Protein AF-A0A551YSL1-F1 (afdb_monomer_lite)

Sequence (78 aa):
MKKLATDSTEHLNKRSLYSHLLGTYRILKKWNSSEDICLAGLYHSIYGTYSYRKSLVNLEQRGIIKAAIGSDAEKLVY

Foldseek 3Di:
DDDDDDDPPPPPPPQDPQNQLVVQLVVCVVVVHDLLCSLLSSCLACCHDPVGPDRVDDPVCLVVSCVVRPDSSSVSND

pLDDT: mean 76.48, std 18.56, range [36.59, 97.38]

Structure (mmCIF, N/CA/C/O backbone):
data_AF-A0A551YSL1-F1
#
_entry.id   AF-A0A551YSL1-F1
#
loop_
_atom_site.group_PDB
_atom_site.id
_atom_site.type_symbol
_atom_site.label_atom_id
_atom_site.label_alt_id
_atom_site.label_comp_id
_atom_site.label_asym_id
_atom_site.label_entity_id
_atom_site.label_seq_id
_atom_site.pdbx_PDB_ins_code
_atom_site.Cartn_x
_atom_site.Cartn_y
_atom_site.Cartn_z
_atom_site.occupancy
_atom_site.B_iso_or_equiv
_atom_site.auth_seq_id
_atom_site.auth_comp_id
_atom_site.auth_asym_id
_atom_site.auth_atom_id
_atom_site.pdbx_PDB_model_num
ATOM 1 N N . MET A 1 1 ? -13.596 9.506 -53.486 1.00 41.25 1 MET A N 1
ATOM 2 C CA . MET A 1 1 ? -12.934 8.287 -52.967 1.00 41.25 1 MET A CA 1
ATOM 3 C C . MET A 1 1 ? -11.433 8.537 -52.813 1.00 41.25 1 MET A C 1
ATOM 5 O O . MET A 1 1 ? -10.844 9.048 -53.754 1.00 41.25 1 MET A O 1
ATOM 9 N N . LYS A 1 2 ? -10.856 8.059 -51.692 1.00 40.94 2 LYS A N 1
ATOM 10 C CA . LYS A 1 2 ? -9.439 7.668 -51.458 1.00 40.94 2 LYS A CA 1
ATOM 11 C C . LYS A 1 2 ? -8.422 8.700 -50.903 1.00 40.94 2 LYS A C 1
ATOM 13 O O . LYS A 1 2 ? -7.838 9.461 -51.662 1.00 40.94 2 LYS A O 1
ATOM 18 N N . LYS A 1 3 ? -8.147 8.586 -49.587 1.00 36.59 3 LYS A N 1
ATOM 19 C CA . LYS A 1 3 ? -6.839 8.427 -48.872 1.00 36.59 3 LYS A CA 1
ATOM 20 C C . LYS A 1 3 ? -7.046 8.824 -47.393 1.00 36.59 3 LYS A C 1
ATOM 22 O O . LYS A 1 3 ? -7.359 9.973 -47.132 1.00 36.59 3 LYS A O 1
ATOM 27 N N . LEU A 1 4 ? -7.250 7.894 -46.454 1.00 46.28 4 LEU A N 1
ATOM 28 C CA . LEU A 1 4 ? -6.290 7.079 -45.677 1.00 46.28 4 LEU A CA 1
ATOM 29 C C . LEU A 1 4 ? -5.215 7.859 -44.886 1.00 46.28 4 LEU A C 1
ATOM 31 O O . LEU A 1 4 ? -4.319 8.436 -45.489 1.00 46.28 4 LEU A O 1
ATOM 35 N N . ALA A 1 5 ? -5.293 7.676 -43.558 1.00 48.47 5 ALA A N 1
ATOM 36 C CA . ALA A 1 5 ? -4.219 7.591 -42.561 1.00 48.47 5 ALA A CA 1
ATOM 37 C C . ALA A 1 5 ? -3.430 8.856 -42.175 1.00 48.47 5 ALA A C 1
ATOM 39 O O . ALA A 1 5 ? -2.517 9.254 -42.882 1.00 48.47 5 ALA A O 1
ATOM 40 N N . THR A 1 6 ? -3.723 9.357 -40.970 1.00 41.41 6 THR A N 1
ATOM 41 C CA . THR A 1 6 ? -2.770 9.560 -39.853 1.00 41.41 6 THR A CA 1
ATOM 42 C C . THR A 1 6 ? -3.639 9.741 -38.606 1.00 41.41 6 THR A C 1
ATOM 44 O O . THR A 1 6 ? -4.208 10.802 -38.378 1.00 41.41 6 THR A O 1
ATOM 47 N N . ASP A 1 7 ? -4.043 8.660 -37.941 1.00 46.59 7 ASP A N 1
ATOM 48 C CA . ASP A 1 7 ? -3.328 8.174 -36.753 1.00 46.59 7 ASP A CA 1
ATOM 49 C C . ASP A 1 7 ? -2.655 9.324 -35.994 1.00 46.59 7 ASP A C 1
ATOM 51 O O . ASP A 1 7 ? -1.525 9.727 -36.254 1.00 46.59 7 ASP A O 1
ATOM 55 N N . SER A 1 8 ? -3.425 9.945 -35.114 1.00 46.34 8 SER A N 1
ATOM 56 C CA . SER A 1 8 ? -2.890 10.793 -34.053 1.00 46.34 8 SER A CA 1
ATOM 57 C C . SER A 1 8 ? -3.618 10.414 -32.776 1.00 46.34 8 SER A C 1
ATOM 59 O O . SER A 1 8 ? -4.200 11.237 -32.080 1.00 46.34 8 SER A O 1
ATOM 61 N N . THR A 1 9 ? -3.630 9.114 -32.487 1.00 43.72 9 THR A N 1
ATOM 62 C CA . THR A 1 9 ? -3.986 8.601 -31.166 1.00 43.72 9 THR A CA 1
ATOM 63 C C . THR A 1 9 ? -2.722 8.462 -30.326 1.00 43.72 9 THR A C 1
ATOM 65 O O . THR A 1 9 ? -2.449 7.414 -29.755 1.00 43.72 9 THR A O 1
ATOM 68 N N . GLU A 1 10 ? -1.955 9.546 -30.197 1.00 43.53 10 GLU A N 1
ATOM 69 C CA . GLU A 1 10 ? -0.917 9.669 -29.168 1.00 43.53 10 GLU A CA 1
ATOM 70 C C . GLU A 1 10 ? -1.490 10.321 -27.897 1.00 43.53 10 GLU A C 1
ATOM 72 O O . GLU A 1 10 ? -0.904 11.209 -27.291 1.00 43.53 10 GLU A O 1
ATOM 77 N N . HIS A 1 11 ? -2.653 9.850 -27.440 1.00 48.22 11 HIS A N 1
ATOM 78 C CA . HIS A 1 11 ? -3.093 10.039 -26.052 1.00 48.22 11 HIS A CA 1
ATOM 79 C C . HIS A 1 11 ? -2.836 8.761 -25.241 1.00 48.22 11 HIS A C 1
ATOM 81 O O . HIS A 1 11 ? -3.648 8.334 -24.420 1.00 48.22 11 HIS A O 1
ATOM 87 N N . LEU A 1 12 ? -1.693 8.110 -25.469 1.00 46.62 12 LEU A N 1
ATOM 88 C CA . LEU A 1 12 ? -1.259 6.987 -24.647 1.00 46.62 12 LEU A CA 1
ATOM 89 C C . LEU A 1 12 ? -0.724 7.532 -23.322 1.00 46.62 12 LEU A C 1
ATOM 91 O O . LEU A 1 12 ? 0.453 7.840 -23.160 1.00 46.62 12 LEU A O 1
ATOM 95 N N . ASN A 1 13 ? -1.665 7.683 -22.391 1.00 52.16 13 ASN A N 1
ATOM 96 C CA . ASN A 1 13 ? -1.495 7.924 -20.965 1.00 52.16 13 ASN A CA 1
ATOM 97 C C . ASN A 1 13 ? -0.268 7.194 -20.389 1.00 52.16 13 ASN A C 1
ATOM 99 O O . ASN A 1 13 ? -0.382 6.090 -19.859 1.00 52.16 13 ASN A O 1
ATOM 103 N N . LYS A 1 14 ? 0.899 7.844 -20.389 1.00 55.31 14 LYS A N 1
ATOM 104 C CA . LYS A 1 14 ? 2.055 7.440 -19.576 1.00 55.31 14 LYS A CA 1
ATOM 105 C C . LYS A 1 14 ? 1.798 7.795 -18.106 1.00 55.31 14 LYS A C 1
ATOM 107 O O . LYS A 1 14 ? 2.542 8.565 -17.505 1.00 55.31 14 LYS A O 1
ATOM 112 N N . ARG A 1 15 ? 0.705 7.295 -17.516 1.00 64.38 15 ARG A N 1
ATOM 113 C CA . ARG A 1 15 ? 0.512 7.395 -16.063 1.00 64.38 15 ARG A CA 1
ATOM 114 C C . ARG A 1 15 ? 1.574 6.524 -15.408 1.00 64.38 15 ARG A C 1
ATOM 116 O O . ARG A 1 15 ? 1.657 5.333 -15.692 1.00 64.38 15 ARG A O 1
ATOM 123 N N . SER A 1 16 ? 2.401 7.132 -14.564 1.00 79.25 16 SER A N 1
ATOM 124 C CA . SER A 1 16 ? 3.387 6.387 -13.789 1.00 79.25 16 SER A CA 1
ATOM 125 C C . SER A 1 16 ? 2.673 5.428 -12.837 1.00 79.25 16 SER A C 1
ATOM 127 O O . SER A 1 16 ? 1.550 5.696 -12.394 1.00 79.25 16 SER A O 1
ATOM 129 N N . LEU A 1 17 ? 3.340 4.329 -12.479 1.00 79.81 17 LEU A N 1
ATOM 130 C CA . LEU A 1 17 ? 2.851 3.428 -11.438 1.00 79.81 17 LEU A CA 1
ATOM 131 C C . LEU A 1 17 ? 2.524 4.204 -10.152 1.00 79.81 17 LEU A C 1
ATOM 133 O O . LEU A 1 17 ? 1.475 3.991 -9.561 1.00 79.81 17 LEU A O 1
ATOM 137 N N . TYR A 1 18 ? 3.353 5.181 -9.776 1.00 82.38 18 TYR A N 1
ATOM 138 C CA . TYR A 1 18 ? 3.081 6.047 -8.629 1.00 82.38 18 TYR A CA 1
ATOM 139 C C . TYR A 1 18 ? 1.733 6.777 -8.742 1.00 82.38 18 TYR A C 1
ATOM 141 O O . TYR A 1 18 ? 0.948 6.768 -7.798 1.00 82.38 18 TYR A O 1
ATOM 149 N N . SER A 1 19 ? 1.416 7.365 -9.902 1.00 85.25 19 SER A N 1
ATOM 150 C CA . SER A 1 19 ? 0.118 8.018 -10.115 1.00 85.25 19 SER A CA 1
ATOM 151 C C . SER A 1 19 ? -1.056 7.039 -10.047 1.00 85.25 19 SER A C 1
ATOM 153 O O . SER A 1 19 ? -2.128 7.420 -9.577 1.00 85.25 19 SER A O 1
ATOM 155 N N . HIS A 1 20 ? -0.872 5.796 -10.499 1.00 86.81 20 HIS A N 1
ATOM 156 C CA . HIS A 1 20 ? -1.877 4.741 -10.363 1.00 86.81 20 HIS A CA 1
ATOM 157 C C . HIS A 1 20 ? -2.126 4.395 -8.888 1.00 86.81 20 HIS A C 1
ATOM 159 O O . HIS A 1 20 ? -3.258 4.494 -8.418 1.00 86.81 20 HIS A O 1
ATOM 165 N N . LEU A 1 21 ? -1.059 4.093 -8.147 1.00 89.31 21 LEU A N 1
ATOM 166 C CA . LEU A 1 21 ? -1.103 3.730 -6.730 1.00 89.31 21 LEU A CA 1
ATOM 167 C C . LEU A 1 21 ? -1.691 4.849 -5.860 1.00 89.31 21 LEU A C 1
ATOM 169 O O . LEU A 1 21 ? -2.564 4.618 -5.024 1.00 89.31 21 LEU A O 1
ATOM 173 N N . LEU A 1 22 ? -1.277 6.095 -6.106 1.00 90.88 22 LEU A N 1
ATOM 174 C CA . LEU A 1 22 ? -1.829 7.259 -5.419 1.00 90.88 22 LEU A CA 1
ATOM 175 C C . LEU A 1 22 ? -3.316 7.465 -5.753 1.00 90.88 22 LEU A C 1
ATOM 177 O O . LEU A 1 22 ? -4.090 7.894 -4.898 1.00 90.88 22 LEU A O 1
ATOM 181 N N . GLY A 1 23 ? -3.733 7.151 -6.982 1.00 92.81 23 GLY A N 1
ATOM 182 C CA . GLY A 1 23 ? -5.142 7.134 -7.373 1.00 92.81 23 GLY A CA 1
ATOM 183 C C . GLY A 1 23 ? -5.956 6.148 -6.533 1.00 92.81 23 GLY A C 1
ATOM 184 O O . GLY A 1 23 ? -6.987 6.534 -5.981 1.00 92.81 23 GLY A O 1
ATOM 185 N N . THR A 1 24 ? -5.451 4.922 -6.371 1.00 93.38 24 THR A N 1
ATOM 186 C CA . THR A 1 24 ? -6.051 3.880 -5.524 1.00 93.38 24 THR A CA 1
ATOM 187 C C . THR A 1 24 ? -6.187 4.346 -4.074 1.00 93.38 24 THR A C 1
ATOM 189 O O . THR A 1 24 ? -7.293 4.325 -3.535 1.00 93.38 24 THR A O 1
ATOM 192 N N . TYR A 1 25 ? -5.111 4.873 -3.472 1.00 94.31 25 TYR A N 1
ATOM 193 C CA . TYR A 1 25 ? -5.139 5.430 -2.111 1.00 94.31 25 TYR A CA 1
ATOM 194 C C . TYR A 1 25 ? -6.247 6.479 -1.944 1.00 94.31 25 TYR A C 1
ATOM 196 O O . TYR A 1 25 ? -7.052 6.420 -1.016 1.00 94.31 25 TYR A O 1
ATOM 204 N N . ARG A 1 26 ? -6.334 7.434 -2.879 1.00 95.06 26 ARG A N 1
ATOM 205 C CA . ARG A 1 26 ? -7.312 8.531 -2.807 1.00 95.06 26 ARG A CA 1
ATOM 206 C C . ARG A 1 26 ? -8.753 8.043 -2.927 1.00 95.06 26 ARG A C 1
ATOM 208 O O . ARG A 1 26 ? -9.630 8.648 -2.317 1.00 95.06 26 ARG A O 1
ATOM 215 N N . ILE A 1 27 ? -9.012 6.989 -3.700 1.00 96.81 27 ILE A N 1
ATOM 216 C CA . ILE A 1 27 ? -10.347 6.383 -3.801 1.00 96.81 27 ILE A CA 1
ATOM 217 C C . ILE A 1 27 ? -10.724 5.714 -2.477 1.00 96.81 27 ILE A C 1
ATOM 219 O O . ILE A 1 27 ? -11.797 5.991 -1.948 1.00 96.81 27 ILE A O 1
ATOM 223 N N . LEU A 1 28 ? -9.822 4.919 -1.898 1.00 95.56 28 LEU A N 1
ATOM 224 C CA . LEU A 1 28 ? -10.062 4.230 -0.625 1.00 95.56 28 LEU A CA 1
ATOM 225 C C . LEU A 1 28 ? -10.288 5.217 0.529 1.00 95.56 28 LEU A C 1
ATOM 227 O O . LEU A 1 28 ? -11.228 5.055 1.309 1.00 95.56 28 LEU A O 1
ATOM 231 N N . LYS A 1 29 ? -9.518 6.315 0.569 1.00 95.06 29 LYS A N 1
ATOM 232 C CA . LYS A 1 29 ? -9.755 7.415 1.517 1.00 95.06 29 LYS A CA 1
ATOM 233 C C . LYS A 1 29 ? -11.116 8.071 1.313 1.00 95.06 29 LYS A C 1
ATOM 235 O O . LYS A 1 29 ? -11.798 8.354 2.291 1.00 95.06 29 LYS A O 1
ATOM 240 N N . LYS A 1 30 ? -11.541 8.295 0.064 1.00 97.19 30 LYS A N 1
ATOM 241 C CA . LYS A 1 30 ? -12.879 8.838 -0.236 1.00 97.19 30 LYS A CA 1
ATOM 242 C C . LYS A 1 30 ? -14.007 7.904 0.196 1.00 97.19 30 LYS A C 1
ATOM 244 O O . LYS A 1 30 ? -15.083 8.384 0.526 1.00 97.19 30 LYS A O 1
ATOM 249 N N . TRP A 1 31 ? -13.766 6.598 0.206 1.00 97.38 31 TRP A N 1
ATOM 250 C CA . TRP A 1 31 ? -14.704 5.601 0.722 1.00 97.38 31 TRP A CA 1
ATOM 251 C C . TRP A 1 31 ? -14.631 5.425 2.240 1.00 97.38 31 TRP A C 1
ATOM 253 O O . TRP A 1 31 ? -15.275 4.529 2.776 1.00 97.38 31 TRP A O 1
ATOM 263 N N . ASN A 1 32 ? -13.863 6.269 2.937 1.00 95.50 32 ASN A N 1
ATOM 264 C CA . ASN A 1 32 ? -13.695 6.227 4.385 1.00 95.50 32 ASN A CA 1
ATOM 265 C C . ASN A 1 32 ? -13.185 4.863 4.893 1.00 95.50 32 ASN A C 1
ATOM 267 O O . ASN A 1 32 ? -13.528 4.430 5.992 1.00 95.50 32 ASN A O 1
ATOM 271 N N . SER A 1 33 ? -12.386 4.175 4.068 1.00 95.50 33 SER A N 1
ATOM 272 C CA . SER A 1 33 ? -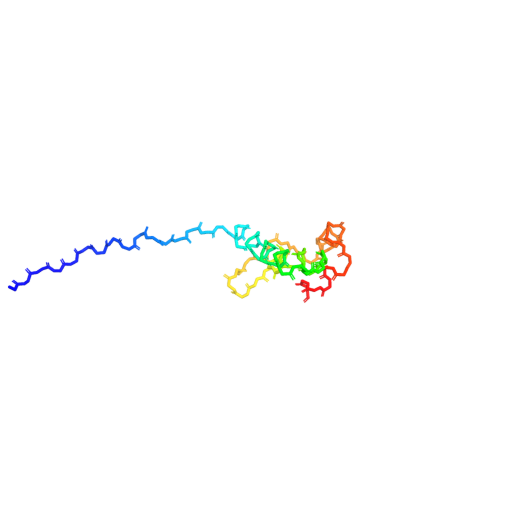11.722 2.926 4.453 1.00 95.50 33 SER A CA 1
ATOM 273 C C . SER A 1 33 ? -10.703 3.175 5.567 1.00 95.50 33 SER A C 1
ATOM 275 O O . SER A 1 33 ? -10.222 4.300 5.737 1.00 95.50 33 SER A O 1
ATOM 277 N N . SER A 1 34 ? -10.344 2.124 6.310 1.00 95.12 34 SER A N 1
ATOM 278 C CA . SER A 1 34 ? -9.277 2.219 7.312 1.00 95.12 34 SER A CA 1
ATOM 279 C C . SER A 1 34 ? -7.949 2.630 6.670 1.00 95.12 34 SER A C 1
ATOM 281 O O . SER A 1 34 ? -7.716 2.408 5.475 1.00 95.12 34 SER A O 1
ATOM 283 N N . GLU A 1 35 ? -7.064 3.237 7.463 1.00 93.00 35 GLU A N 1
ATOM 284 C CA . GLU A 1 35 ? -5.760 3.683 6.962 1.00 93.00 35 GLU A CA 1
ATOM 285 C C . GLU A 1 35 ? -4.930 2.499 6.450 1.00 93.00 35 GLU A C 1
ATOM 287 O O . GLU A 1 35 ? -4.291 2.624 5.409 1.00 93.00 35 GLU A O 1
ATOM 292 N N . ASP A 1 36 ? -5.042 1.327 7.086 1.00 92.88 36 ASP A N 1
ATOM 293 C CA . ASP A 1 36 ? -4.373 0.097 6.647 1.00 92.88 36 ASP A CA 1
ATOM 294 C C . ASP A 1 36 ? -4.788 -0.315 5.231 1.00 92.88 36 ASP A C 1
ATOM 296 O O . ASP A 1 36 ? -3.943 -0.656 4.407 1.00 92.88 36 ASP A O 1
ATOM 300 N N . ILE A 1 37 ? -6.085 -0.225 4.915 1.00 92.19 37 ILE A N 1
ATOM 301 C CA . ILE A 1 37 ? -6.614 -0.530 3.579 1.00 92.19 37 ILE A CA 1
ATOM 302 C C . ILE A 1 37 ? -6.115 0.503 2.567 1.00 92.19 37 ILE A C 1
ATOM 304 O O . ILE A 1 37 ? -5.718 0.149 1.456 1.00 92.19 37 ILE A O 1
ATOM 308 N N . CYS A 1 38 ? -6.107 1.782 2.941 1.00 94.62 38 CYS A N 1
ATOM 309 C CA . CYS A 1 38 ? -5.634 2.844 2.061 1.00 94.62 38 CYS A CA 1
ATOM 310 C C . CYS A 1 38 ? -4.147 2.661 1.731 1.00 94.62 38 CYS A C 1
ATOM 312 O O . CYS A 1 38 ? -3.769 2.690 0.557 1.00 94.62 38 CYS A O 1
ATOM 314 N N . LEU A 1 39 ? -3.315 2.426 2.749 1.00 92.50 39 LEU A N 1
ATOM 315 C CA . LEU A 1 39 ? -1.882 2.180 2.603 1.00 92.50 39 LEU A CA 1
ATOM 316 C C . LEU A 1 39 ? -1.601 0.888 1.833 1.00 92.50 39 LEU A C 1
ATOM 318 O O . LEU A 1 39 ? -0.739 0.888 0.956 1.00 92.50 39 LEU A O 1
ATOM 322 N N . ALA A 1 40 ? -2.373 -0.173 2.067 1.00 92.12 40 ALA A N 1
ATOM 323 C CA . ALA A 1 40 ? -2.290 -1.384 1.262 1.00 92.12 40 ALA A CA 1
ATOM 324 C C . ALA A 1 40 ? -2.562 -1.087 -0.220 1.00 92.12 40 ALA A C 1
ATOM 326 O O . ALA A 1 40 ? -1.782 -1.479 -1.083 1.00 92.12 40 ALA A O 1
ATOM 327 N N . GLY A 1 41 ? -3.596 -0.300 -0.531 1.00 91.69 41 GLY A N 1
ATOM 328 C CA . GLY A 1 41 ? -3.889 0.136 -1.899 1.00 91.69 41 GLY A CA 1
ATOM 329 C C . GLY A 1 41 ? -2.776 0.974 -2.541 1.00 91.69 41 GLY A C 1
ATOM 330 O O . GLY A 1 41 ? -2.540 0.860 -3.743 1.00 91.69 41 GLY A O 1
ATOM 331 N N . LEU A 1 42 ? -2.060 1.781 -1.753 1.00 90.69 42 LEU A N 1
ATOM 332 C CA . LEU A 1 42 ? -0.898 2.547 -2.217 1.00 90.69 42 LEU A CA 1
ATOM 333 C C . LEU A 1 42 ? 0.313 1.649 -2.523 1.00 90.69 42 LEU A C 1
ATOM 335 O O . LEU A 1 42 ? 1.139 2.009 -3.355 1.00 90.69 42 LEU A O 1
ATOM 339 N N . TYR A 1 43 ? 0.430 0.491 -1.873 1.00 89.19 43 TYR A N 1
ATOM 340 C CA . TYR A 1 43 ? 1.573 -0.414 -2.017 1.00 89.19 43 TYR A CA 1
ATOM 341 C C . TYR A 1 43 ? 1.240 -1.716 -2.763 1.00 89.19 43 TYR A C 1
ATOM 343 O O . TYR A 1 43 ? 2.142 -2.519 -2.975 1.00 89.19 43 TYR A O 1
ATOM 351 N N . HIS A 1 44 ? 0.008 -1.905 -3.257 1.00 86.69 44 HIS A 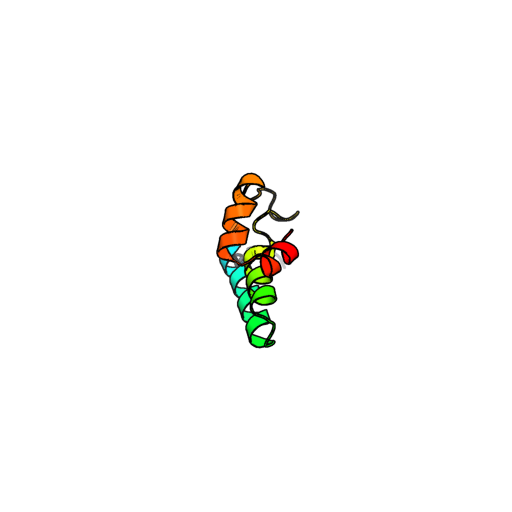N 1
ATOM 352 C CA . HIS A 1 44 ? -0.531 -3.179 -3.779 1.00 86.69 44 HIS A CA 1
ATOM 353 C C . HIS A 1 44 ? 0.210 -3.816 -4.977 1.00 86.69 44 HIS A C 1
ATOM 355 O O . HIS A 1 44 ? -0.191 -4.848 -5.501 1.00 86.69 44 HIS A O 1
ATOM 361 N N . SER A 1 45 ? 1.247 -3.166 -5.500 1.00 82.62 45 SER A N 1
ATOM 362 C CA . SER A 1 45 ? 2.052 -3.624 -6.638 1.00 82.62 45 SER A CA 1
ATOM 363 C C . SER A 1 45 ? 3.546 -3.398 -6.407 1.00 82.62 45 SER A C 1
ATOM 365 O O . SER A 1 45 ? 4.338 -3.487 -7.344 1.00 82.62 45 SER A O 1
ATOM 367 N N . ILE A 1 46 ? 3.945 -3.094 -5.166 1.00 81.94 46 ILE A N 1
ATOM 368 C CA . ILE A 1 46 ? 5.340 -2.846 -4.789 1.00 81.94 46 ILE A CA 1
ATOM 369 C C . ILE A 1 46 ? 6.197 -4.107 -5.008 1.00 81.94 46 ILE A C 1
ATOM 371 O O . ILE A 1 46 ? 7.309 -4.007 -5.525 1.00 81.94 46 ILE A O 1
ATOM 375 N N . TYR A 1 47 ? 5.642 -5.296 -4.736 1.00 78.31 47 TYR A N 1
ATOM 376 C CA . TYR A 1 47 ? 6.281 -6.604 -4.958 1.00 78.31 47 TYR A CA 1
ATOM 377 C C . TYR A 1 47 ? 6.187 -7.104 -6.411 1.00 78.31 47 TYR A C 1
ATOM 379 O O . TYR A 1 47 ? 6.502 -8.255 -6.708 1.00 78.31 47 TYR A O 1
ATOM 387 N N . GLY A 1 48 ? 5.769 -6.235 -7.334 1.00 66.94 48 GLY A N 1
ATOM 388 C CA . GLY A 1 48 ? 5.502 -6.595 -8.718 1.00 66.94 48 GLY A CA 1
ATOM 389 C C . GLY A 1 48 ? 4.105 -7.185 -8.908 1.00 66.94 48 GLY A C 1
ATOM 390 O O . GLY A 1 48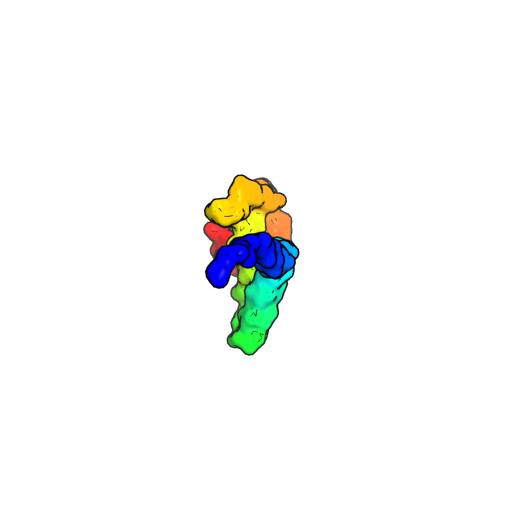 ? 3.497 -7.757 -8.010 1.00 66.94 48 GLY A O 1
ATOM 391 N N . THR A 1 49 ? 3.580 -7.026 -10.115 1.00 57.88 49 THR A N 1
ATOM 392 C CA . THR A 1 49 ? 2.348 -7.679 -10.574 1.00 57.88 49 THR A CA 1
ATOM 393 C C . THR A 1 49 ? 2.612 -8.293 -11.937 1.00 57.88 49 THR A C 1
ATOM 395 O O . THR A 1 49 ? 3.582 -7.939 -12.605 1.00 57.88 49 THR A O 1
ATOM 398 N N . TYR A 1 50 ? 1.742 -9.190 -12.400 1.00 53.69 50 TYR A N 1
ATOM 399 C CA . TYR A 1 50 ? 1.865 -9.810 -13.726 1.00 53.69 50 TYR A CA 1
ATOM 400 C C . TYR A 1 50 ? 2.067 -8.781 -14.866 1.00 53.69 50 TYR A C 1
ATOM 402 O O . TYR A 1 50 ? 2.797 -9.037 -15.825 1.00 53.69 50 TYR A O 1
ATOM 410 N N . SER A 1 51 ? 1.490 -7.582 -14.721 1.00 50.75 51 SER A N 1
ATOM 411 C CA . SER A 1 51 ? 1.614 -6.461 -15.664 1.00 50.75 51 SER A CA 1
ATOM 412 C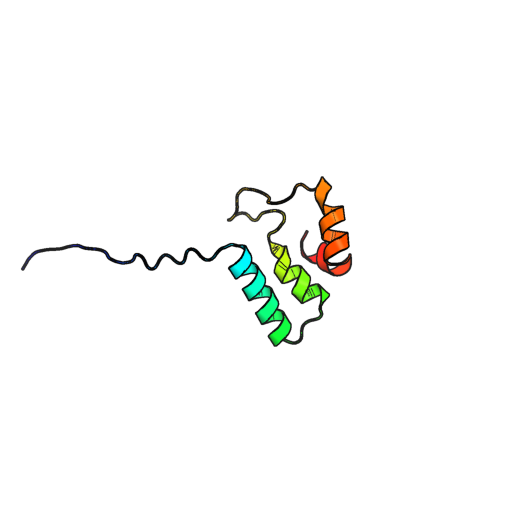 C . SER A 1 51 ? 2.900 -5.631 -15.504 1.00 50.75 51 SER A C 1
ATOM 414 O O . SER A 1 51 ? 3.304 -4.952 -16.445 1.00 50.75 51 SER A O 1
ATOM 416 N N . TYR A 1 52 ? 3.569 -5.689 -14.348 1.00 56.16 52 TYR A N 1
ATOM 417 C CA . TYR A 1 52 ? 4.846 -5.026 -14.062 1.00 56.16 52 TYR A CA 1
ATOM 418 C C . TYR A 1 52 ? 5.902 -6.106 -13.787 1.00 56.16 52 TYR A C 1
ATOM 420 O O . TYR A 1 52 ? 6.174 -6.471 -12.648 1.00 56.16 52 TYR A O 1
ATOM 428 N N . ARG A 1 53 ? 6.503 -6.644 -14.858 1.00 52.00 53 ARG A N 1
ATOM 429 C CA . ARG A 1 53 ? 7.429 -7.802 -14.827 1.00 52.00 53 ARG A CA 1
ATOM 430 C C . ARG A 1 53 ? 8.710 -7.619 -13.991 1.00 52.00 53 ARG A C 1
ATOM 432 O O . ARG A 1 53 ? 9.551 -8.512 -13.976 1.00 52.00 53 ARG A O 1
ATOM 439 N N . LYS A 1 54 ? 8.894 -6.481 -13.322 1.00 55.62 54 LYS A N 1
ATOM 440 C CA . LYS A 1 54 ? 10.044 -6.200 -12.465 1.00 55.62 54 LYS A CA 1
ATOM 441 C C . LYS A 1 54 ? 9.525 -5.826 -11.084 1.00 55.62 54 LYS A C 1
ATOM 443 O O . LYS A 1 54 ? 8.902 -4.775 -10.938 1.00 55.62 54 LYS A O 1
ATOM 448 N N . SER A 1 55 ? 9.772 -6.690 -10.099 1.00 59.47 55 SER A N 1
ATOM 449 C CA . SER A 1 55 ? 9.542 -6.332 -8.701 1.00 59.47 55 SER A CA 1
ATOM 450 C C . SER A 1 55 ? 10.341 -5.069 -8.393 1.00 59.47 55 SER A C 1
ATOM 452 O O . SER A 1 55 ? 11.524 -4.990 -8.735 1.00 59.47 55 SER A O 1
ATOM 454 N N . LEU A 1 56 ? 9.691 -4.059 -7.812 1.00 65.62 56 LEU A N 1
ATOM 455 C CA . LEU A 1 56 ? 10.376 -2.824 -7.427 1.00 65.62 56 LEU A CA 1
ATOM 456 C C . LEU A 1 56 ? 11.197 -3.016 -6.156 1.00 65.62 56 LEU A C 1
ATOM 458 O O . LEU A 1 56 ? 12.142 -2.264 -5.925 1.00 65.62 56 LEU A O 1
ATOM 462 N N . VAL A 1 57 ? 10.846 -4.029 -5.361 1.00 67.81 57 VAL A N 1
ATOM 463 C CA . VAL A 1 57 ? 11.548 -4.402 -4.138 1.00 67.81 57 VAL A CA 1
ATOM 464 C C . VAL A 1 57 ? 11.720 -5.917 -4.039 1.00 67.81 57 VAL A C 1
ATOM 466 O O . VAL A 1 57 ? 10.838 -6.685 -4.425 1.00 67.81 57 VAL A O 1
ATOM 469 N N . ASN A 1 58 ? 12.852 -6.370 -3.511 1.00 71.31 58 ASN A N 1
ATOM 470 C CA . ASN A 1 58 ? 13.054 -7.784 -3.190 1.00 71.31 58 ASN A CA 1
ATOM 471 C C . ASN A 1 58 ? 12.324 -8.143 -1.886 1.00 71.31 58 ASN A C 1
ATOM 473 O O . ASN A 1 58 ? 12.075 -7.276 -1.047 1.00 71.31 58 ASN A O 1
ATOM 477 N N . LEU A 1 59 ? 12.030 -9.430 -1.671 1.00 73.00 59 LEU A N 1
ATOM 478 C CA . LEU A 1 59 ? 11.401 -9.910 -0.428 1.00 73.00 59 LEU A CA 1
ATOM 479 C C . LEU A 1 59 ? 12.216 -9.556 0.826 1.00 73.00 59 LEU A C 1
ATOM 481 O O . LEU A 1 59 ? 11.650 -9.352 1.894 1.00 73.00 59 LEU A O 1
ATOM 485 N N . GLU A 1 60 ? 13.531 -9.396 0.697 1.00 75.25 60 GLU A N 1
ATOM 486 C CA . GLU A 1 60 ? 14.412 -8.931 1.776 1.00 75.25 60 GLU A CA 1
ATOM 487 C C . GLU A 1 60 ? 14.072 -7.504 2.248 1.00 75.25 60 GLU A C 1
ATOM 489 O O . GLU A 1 60 ? 14.253 -7.163 3.414 1.00 75.25 60 GLU A O 1
ATOM 494 N N . GLN A 1 61 ? 13.493 -6.674 1.375 1.00 78.50 61 GLN A N 1
ATOM 495 C CA . GLN A 1 61 ? 13.053 -5.313 1.693 1.00 78.50 61 GLN A CA 1
ATOM 496 C C . GLN A 1 61 ? 11.631 -5.274 2.274 1.00 78.50 61 GLN A C 1
ATOM 498 O O . GLN A 1 61 ? 11.137 -4.203 2.630 1.00 78.50 61 GLN A O 1
ATOM 503 N N . ARG A 1 62 ? 10.971 -6.429 2.432 1.00 82.44 62 ARG A N 1
ATOM 504 C CA . ARG A 1 62 ? 9.634 -6.537 3.034 1.00 82.44 62 ARG A CA 1
ATOM 505 C C . ARG A 1 62 ? 9.579 -5.931 4.433 1.00 82.44 62 ARG A C 1
ATOM 507 O O . ARG A 1 62 ? 8.606 -5.263 4.760 1.00 82.44 62 ARG A O 1
ATOM 514 N N . GLY A 1 63 ? 10.644 -6.084 5.223 1.00 84.50 63 GLY A N 1
ATOM 515 C CA . GLY A 1 63 ? 10.751 -5.454 6.542 1.00 84.50 63 GLY A CA 1
ATOM 516 C C . GLY A 1 63 ? 10.686 -3.923 6.488 1.00 84.50 63 GLY A C 1
ATOM 517 O O . GLY A 1 63 ? 10.050 -3.311 7.340 1.00 84.50 63 GLY A O 1
ATOM 518 N N . ILE A 1 64 ? 11.270 -3.311 5.453 1.00 85.38 64 ILE A N 1
ATOM 519 C CA . ILE A 1 64 ? 11.249 -1.855 5.241 1.00 85.38 64 ILE A CA 1
ATOM 520 C C . ILE A 1 64 ? 9.833 -1.397 4.886 1.00 85.38 64 ILE A C 1
ATOM 522 O O . ILE A 1 64 ? 9.347 -0.413 5.437 1.00 85.38 64 ILE A O 1
ATOM 526 N N . ILE A 1 65 ? 9.147 -2.136 4.008 1.00 86.31 65 ILE A N 1
ATOM 527 C CA . ILE A 1 65 ? 7.758 -1.834 3.641 1.00 86.31 65 ILE A CA 1
ATOM 528 C C . ILE A 1 65 ? 6.847 -1.978 4.860 1.00 86.31 65 ILE A C 1
ATOM 530 O O . ILE A 1 65 ? 6.118 -1.048 5.184 1.00 86.31 65 ILE A O 1
ATOM 534 N N . LYS A 1 66 ? 6.966 -3.080 5.605 1.00 89.75 66 LYS A N 1
ATOM 535 C CA . LYS A 1 66 ? 6.225 -3.313 6.848 1.00 89.75 66 LYS A CA 1
ATOM 536 C C . LYS A 1 66 ? 6.435 -2.204 7.881 1.00 89.75 66 LYS A C 1
ATOM 538 O O . LYS A 1 66 ? 5.483 -1.802 8.542 1.00 89.75 66 LYS A O 1
ATOM 543 N N . ALA A 1 67 ? 7.661 -1.697 8.013 1.00 88.88 67 ALA A N 1
ATOM 544 C CA . ALA A 1 67 ? 7.961 -0.569 8.891 1.00 88.88 67 ALA A CA 1
ATOM 545 C C . ALA A 1 67 ? 7.343 0.752 8.394 1.00 88.88 67 ALA A C 1
ATOM 547 O O . ALA A 1 67 ? 6.992 1.597 9.210 1.00 88.88 67 ALA A O 1
ATOM 548 N N . ALA A 1 68 ? 7.191 0.924 7.078 1.00 87.38 68 ALA A N 1
ATOM 549 C CA . ALA A 1 68 ? 6.637 2.133 6.475 1.00 87.38 68 ALA A CA 1
ATOM 550 C C . ALA A 1 68 ? 5.100 2.192 6.509 1.00 87.38 68 ALA A C 1
ATOM 552 O O . ALA A 1 68 ? 4.549 3.264 6.744 1.00 87.38 68 ALA A O 1
ATOM 553 N N . ILE A 1 69 ? 4.411 1.069 6.266 1.00 89.06 69 ILE A N 1
ATOM 554 C CA . ILE A 1 69 ? 2.937 1.035 6.159 1.00 89.06 69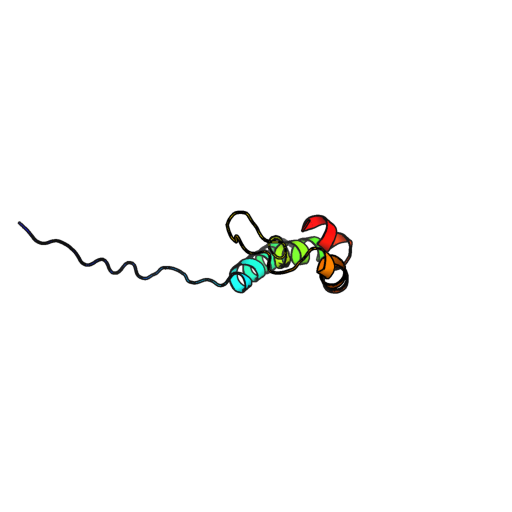 ILE A CA 1
ATOM 555 C C . ILE A 1 69 ? 2.231 0.345 7.325 1.00 89.06 69 ILE A C 1
ATOM 557 O O . ILE A 1 69 ? 1.009 0.387 7.410 1.00 89.06 69 ILE A O 1
ATOM 561 N N . GLY A 1 70 ? 2.984 -0.275 8.231 1.00 90.12 70 GLY A N 1
ATOM 562 C CA . GLY A 1 70 ? 2.435 -1.062 9.325 1.00 90.12 70 GLY A CA 1
ATOM 563 C C . GLY A 1 70 ? 2.207 -2.526 8.951 1.00 90.12 70 GLY A C 1
ATOM 564 O O . GLY A 1 70 ? 2.148 -2.919 7.785 1.00 90.12 70 GLY A O 1
ATOM 565 N N . SER A 1 71 ? 2.098 -3.361 9.986 1.00 89.94 71 SER A N 1
ATOM 566 C CA . SER A 1 71 ? 1.980 -4.814 9.820 1.00 89.94 71 SER A CA 1
ATOM 567 C C . SER A 1 71 ? 0.678 -5.228 9.146 1.00 89.94 71 SER A C 1
ATOM 569 O O . SER A 1 71 ? 0.680 -6.196 8.395 1.00 89.94 71 SER A O 1
ATOM 571 N N . ASP A 1 72 ? -0.424 -4.539 9.430 1.00 89.88 72 ASP A N 1
ATOM 572 C CA . ASP A 1 72 ? -1.739 -4.923 8.922 1.00 89.88 72 ASP A CA 1
ATOM 573 C C . ASP A 1 72 ? -1.935 -4.503 7.467 1.00 89.88 72 ASP A C 1
ATOM 575 O O . ASP A 1 72 ? -2.397 -5.315 6.671 1.00 89.88 72 ASP A O 1
ATOM 579 N N . ALA A 1 73 ? -1.461 -3.317 7.079 1.00 89.75 73 ALA A N 1
ATOM 580 C CA . ALA A 1 73 ? -1.403 -2.925 5.674 1.00 89.75 73 ALA A CA 1
ATOM 581 C C . ALA A 1 73 ? -0.485 -3.847 4.855 1.00 89.75 73 ALA A C 1
ATOM 583 O O . ALA A 1 73 ? -0.843 -4.255 3.756 1.00 89.75 73 ALA A O 1
ATOM 584 N N . GLU A 1 74 ? 0.686 -4.217 5.383 1.00 90.25 74 GLU A N 1
ATOM 585 C CA . GLU A 1 74 ? 1.637 -5.066 4.657 1.00 90.25 74 GLU A CA 1
ATOM 586 C C . GLU A 1 74 ? 1.102 -6.483 4.412 1.00 90.25 74 GLU A C 1
ATOM 588 O O . GLU A 1 74 ? 1.257 -6.999 3.308 1.00 90.25 74 GLU A O 1
ATOM 593 N N . LYS A 1 75 ? 0.378 -7.073 5.373 1.00 88.44 75 LYS A N 1
ATOM 594 C CA . LYS A 1 75 ? -0.314 -8.362 5.177 1.00 88.44 75 LYS A CA 1
ATOM 595 C C . LYS A 1 75 ? -1.327 -8.346 4.028 1.00 88.44 75 LYS A C 1
ATOM 597 O O . LYS A 1 75 ? -1.655 -9.408 3.523 1.00 88.44 75 LYS A O 1
ATOM 602 N N . LEU A 1 76 ? -1.869 -7.183 3.666 1.00 86.50 76 LEU A N 1
ATOM 603 C CA . LEU A 1 76 ? -2.833 -7.051 2.569 1.00 86.50 76 LEU A CA 1
ATOM 604 C C . LEU A 1 76 ? -2.153 -6.903 1.198 1.00 86.50 76 LEU A C 1
ATOM 606 O O . LEU A 1 76 ? -2.818 -7.024 0.173 1.00 86.50 76 LEU A O 1
ATOM 610 N N . VAL A 1 77 ? -0.854 -6.591 1.174 1.00 85.38 77 VAL A N 1
ATOM 611 C CA . VAL A 1 77 ? -0.080 -6.328 -0.048 1.00 85.38 77 VAL A CA 1
ATOM 612 C C . VAL A 1 77 ? 0.623 -7.589 -0.574 1.00 85.38 77 VAL A C 1
ATOM 614 O O . VAL A 1 77 ? 0.909 -7.653 -1.770 1.00 85.38 77 VAL A O 1
ATOM 617 N N . TYR A 1 78 ? 0.911 -8.559 0.299 1.00 80.06 78 TYR A N 1
ATOM 618 C CA . TYR A 1 78 ? 1.586 -9.827 -0.010 1.00 80.06 78 TYR A CA 1
ATOM 619 C C . TYR A 1 78 ? 0.604 -11.001 -0.008 1.00 80.06 78 TYR A C 1
ATOM 621 O O . TYR A 1 78 ? 0.619 -11.777 -0.989 1.00 80.06 78 TYR A O 1
#

Radius of gyration: 17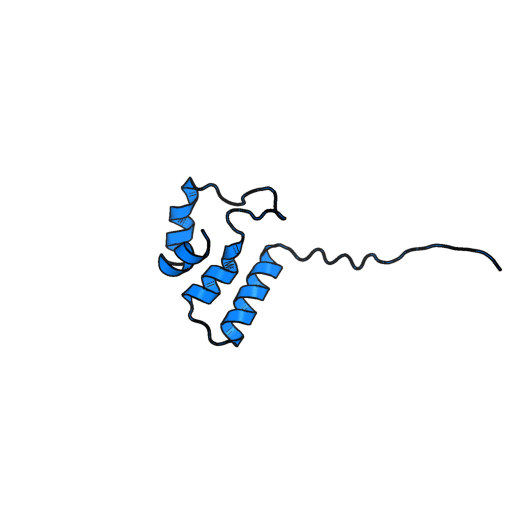.92 Å; chains: 1; bounding box: 29×21×63 Å

Secondary structure (DSSP, 8-state):
----------------HHHHHHHHHHHHHHTT--HHHHHHHHHTTTT-BTTB-S-SS-GGGHHHHHHHH-HHHHHHH-